Protein AF-A0A6T2CDY2-F1 (afdb_monomer_lite)

Secondary structure (DSSP, 8-state):
------HHHHHHHHHHHHHHHHHHHHHHHHHHHHHH---HHHH---GGGT-SS-HHHHHHHHHHHHHHHHHHHHHHHHHHHH-HHHHHHHHHHHHHHHHHHHHHHHHHHHHHHIIIIIIITT-B-TTSSBSS-HHHHHHHHHHHHHHHHHHHHHHHHHHHHHHTT--

Sequence (167 aa):
MEEVSGPSSSIVWCILCCITVSMLPFIICDLYFAYNDTSECLTRDIQKYSIAFNLKTWLLVDGYTSLSLLSCCFLSASLVMCSTTAGLGCFVCTACFASLFGTFRLSWMIVGAIMFWGELNALKDAKNQNLCSSALSGYMWALLIISFISAFFSMCSGRAAKRDQSD

pLDDT: mean 83.18, std 11.95, range [42.62, 96.06]

Foldseek 3Di:
DDQPPDPVLVVLVVVLVVVCVVLVVLLCVLVCCLPPPPFCQFADDDPPVPPPHGNSVLSVCVSVVSVVLSVLSVVLSVVCRVPVVVSVVSVVVSVVVVVVVLVVLVVSLVVLCCSLVVPQQPDADPVRHRSDDPVVNVSSVVVSVVSVVVNVVVVVVVVVVVVVVVD

Structure (mmCIF, N/CA/C/O backbone):
data_AF-A0A6T2CDY2-F1
#
_entry.id   AF-A0A6T2CDY2-F1
#
loop_
_atom_site.group_PDB
_atom_site.id
_atom_site.type_symbol
_atom_site.label_atom_id
_atom_site.label_alt_id
_atom_site.label_comp_id
_atom_site.label_asym_id
_atom_site.label_entity_id
_atom_site.label_seq_id
_atom_site.pdbx_PDB_ins_code
_atom_site.Cartn_x
_atom_site.Cartn_y
_atom_site.Cartn_z
_atom_site.occupancy
_atom_site.B_iso_or_equiv
_atom_site.auth_seq_id
_atom_site.auth_comp_id
_atom_site.auth_asym_id
_atom_site.auth_atom_id
_atom_site.pdbx_PDB_model_num
ATOM 1 N N . MET A 1 1 ? 30.023 -10.759 -21.813 1.00 42.62 1 MET A N 1
ATOM 2 C CA . MET A 1 1 ? 29.251 -10.060 -20.769 1.00 42.62 1 MET A CA 1
ATOM 3 C C . MET A 1 1 ? 29.713 -8.621 -20.810 1.00 42.62 1 MET A C 1
ATOM 5 O O . MET A 1 1 ? 30.731 -8.310 -20.215 1.00 42.62 1 MET A O 1
ATOM 9 N N . GLU A 1 2 ? 29.070 -7.796 -21.631 1.00 43.88 2 GLU A N 1
ATOM 10 C CA . GLU A 1 2 ? 29.315 -6.353 -21.611 1.00 43.88 2 GLU A CA 1
ATOM 11 C C . GLU A 1 2 ? 28.480 -5.759 -20.478 1.00 43.88 2 GLU A C 1
ATOM 13 O O . GLU A 1 2 ? 27.264 -5.954 -20.429 1.00 43.88 2 GLU A O 1
ATOM 18 N N . GLU A 1 3 ? 29.146 -5.096 -19.534 1.00 48.34 3 GLU A N 1
ATOM 19 C CA . GLU A 1 3 ? 28.492 -4.300 -18.504 1.00 48.34 3 GLU A CA 1
ATOM 20 C C . GLU A 1 3 ? 27.800 -3.111 -19.168 1.00 48.34 3 GLU A C 1
ATOM 22 O O . GLU A 1 3 ? 28.436 -2.165 -19.629 1.00 48.34 3 GLU A O 1
ATOM 27 N N . VAL A 1 4 ? 26.470 -3.135 -19.191 1.00 52.00 4 VAL A N 1
ATOM 28 C CA . VAL A 1 4 ? 25.663 -1.962 -19.531 1.00 52.00 4 VAL A CA 1
ATOM 29 C C . VAL A 1 4 ? 25.621 -1.042 -18.304 1.00 52.00 4 VAL A C 1
ATOM 31 O O . VAL A 1 4 ? 24.583 -0.844 -17.679 1.00 52.00 4 VAL A O 1
ATOM 34 N N . SER A 1 5 ? 26.765 -0.467 -17.923 1.00 51.00 5 SER A N 1
ATOM 35 C CA . SER A 1 5 ? 26.834 0.637 -16.958 1.00 51.00 5 SER A CA 1
ATOM 36 C C . SER A 1 5 ? 26.587 1.963 -17.687 1.00 51.00 5 SER A C 1
ATOM 38 O O . SER A 1 5 ? 27.451 2.834 -17.772 1.00 51.00 5 SER A O 1
ATOM 40 N N . GLY A 1 6 ? 25.409 2.090 -18.298 1.00 56.25 6 GLY A N 1
ATOM 41 C CA . GLY A 1 6 ? 24.953 3.349 -18.880 1.00 56.25 6 GLY A CA 1
ATOM 42 C C . GLY A 1 6 ? 24.382 4.287 -17.804 1.00 56.25 6 GLY A C 1
ATOM 43 O O . GLY A 1 6 ? 23.864 3.805 -16.794 1.00 56.25 6 GLY A O 1
ATOM 44 N N . PRO A 1 7 ? 24.377 5.616 -18.025 1.00 55.69 7 PRO A N 1
ATOM 45 C CA . PRO A 1 7 ? 23.750 6.599 -17.125 1.00 55.69 7 PRO A CA 1
ATOM 46 C C . PRO A 1 7 ? 22.253 6.331 -16.855 1.00 55.69 7 PRO A C 1
ATOM 48 O O . PRO A 1 7 ? 21.701 6.815 -15.869 1.00 55.69 7 PRO A O 1
ATOM 51 N N . SER A 1 8 ? 21.600 5.514 -17.687 1.00 64.81 8 SER A N 1
ATOM 52 C CA . SER A 1 8 ? 20.231 5.022 -17.501 1.00 64.81 8 SER A CA 1
ATOM 53 C C . SER A 1 8 ? 20.061 4.117 -16.273 1.00 64.81 8 SER A C 1
ATOM 55 O O . SER A 1 8 ? 19.005 4.152 -15.645 1.00 64.81 8 SER A O 1
ATOM 57 N N . SER A 1 9 ? 21.085 3.347 -15.889 1.00 71.69 9 SER A N 1
ATOM 58 C CA . SER A 1 9 ? 21.023 2.424 -14.746 1.00 71.69 9 SER A CA 1
ATOM 59 C C . SER A 1 9 ? 20.901 3.175 -13.417 1.00 71.69 9 SER A C 1
ATOM 61 O O . SER A 1 9 ? 20.015 2.891 -12.609 1.00 71.69 9 SER A O 1
ATOM 63 N N . SER A 1 10 ? 21.729 4.204 -13.220 1.00 80.50 10 SER A N 1
ATOM 64 C CA . SER A 1 10 ? 21.721 5.017 -12.000 1.00 80.50 10 SER A CA 1
ATOM 65 C C . SER A 1 10 ? 20.386 5.732 -11.787 1.00 80.50 10 SER A C 1
ATOM 67 O O . SER A 1 10 ? 19.910 5.812 -10.658 1.00 80.50 10 SER A O 1
ATOM 69 N N . ILE A 1 11 ? 19.747 6.206 -12.861 1.00 82.88 11 ILE A N 1
ATOM 70 C CA . ILE A 1 11 ? 18.448 6.889 -12.783 1.00 82.88 11 ILE A CA 1
ATOM 71 C C . ILE A 1 11 ? 17.354 5.930 -12.296 1.00 82.88 11 ILE A C 1
ATOM 73 O O . ILE A 1 11 ? 16.583 6.294 -11.410 1.00 82.88 11 ILE A O 1
ATOM 77 N N . VAL A 1 12 ? 17.307 4.700 -12.822 1.00 81.88 12 VAL A N 1
ATOM 78 C CA . VAL A 1 12 ? 16.320 3.687 -12.406 1.00 81.88 12 VAL A CA 1
ATOM 79 C C . VAL A 1 12 ? 16.458 3.369 -10.917 1.00 81.88 12 VAL A C 1
ATOM 81 O O . VAL A 1 12 ? 15.457 3.354 -10.200 1.00 81.88 12 VAL A O 1
ATOM 84 N N . TRP A 1 13 ? 17.688 3.190 -10.426 1.00 84.25 13 TRP A N 1
ATOM 85 C CA . TRP A 1 13 ? 17.939 2.951 -9.002 1.00 84.25 13 TRP A CA 1
ATOM 86 C C . TRP A 1 13 ? 17.595 4.155 -8.128 1.00 84.25 13 TRP A C 1
ATOM 88 O O . TRP A 1 13 ? 16.993 3.974 -7.074 1.00 84.25 13 TRP A O 1
ATOM 98 N N . CYS A 1 14 ? 17.901 5.379 -8.564 1.00 88.38 14 CYS A N 1
ATOM 99 C CA . CYS A 1 14 ? 17.496 6.588 -7.846 1.00 88.38 14 CYS A CA 1
ATOM 100 C C . CYS A 1 14 ? 15.970 6.679 -7.712 1.00 88.38 14 CYS A C 1
ATOM 102 O O . CYS A 1 14 ? 15.469 6.907 -6.612 1.00 88.38 14 CYS A O 1
ATOM 104 N N . ILE A 1 15 ? 15.229 6.437 -8.799 1.00 87.06 15 ILE A N 1
ATOM 105 C CA . ILE A 1 15 ? 13.759 6.429 -8.782 1.00 87.06 15 ILE A CA 1
ATOM 106 C C . ILE A 1 15 ? 13.243 5.346 -7.826 1.00 87.06 15 ILE A C 1
ATOM 108 O O . ILE A 1 15 ? 12.390 5.624 -6.984 1.00 87.06 15 ILE A O 1
ATOM 112 N N . LEU A 1 16 ? 13.786 4.129 -7.905 1.00 87.25 16 LEU A N 1
ATOM 113 C CA . LEU A 1 16 ? 13.392 3.017 -7.041 1.00 87.25 16 LEU A CA 1
ATOM 114 C C . LEU A 1 16 ? 13.684 3.304 -5.559 1.00 87.25 16 LEU A C 1
ATOM 116 O O . LEU A 1 16 ? 12.854 3.006 -4.700 1.00 87.25 16 LEU A O 1
ATOM 120 N N . CYS A 1 17 ? 14.825 3.923 -5.252 1.00 89.69 17 CYS A N 1
ATOM 121 C CA . CYS A 1 17 ? 15.176 4.361 -3.903 1.00 89.69 17 CYS A CA 1
ATOM 122 C C . CYS A 1 17 ? 14.198 5.420 -3.391 1.00 89.69 17 CYS A C 1
ATOM 124 O O . CYS A 1 17 ? 13.702 5.284 -2.276 1.00 89.69 17 CYS A O 1
ATOM 126 N N . CYS A 1 18 ? 13.859 6.428 -4.199 1.00 90.56 18 CYS A N 1
ATOM 127 C CA . CYS A 1 18 ? 12.857 7.431 -3.836 1.00 90.56 18 CYS A CA 1
ATOM 128 C C . CYS A 1 18 ? 11.494 6.791 -3.532 1.00 90.56 18 CYS A C 1
ATOM 130 O O . CYS A 1 18 ? 10.895 7.086 -2.497 1.00 90.56 18 CYS A O 1
ATOM 132 N N . ILE A 1 19 ? 11.036 5.869 -4.387 1.00 87.81 19 ILE A N 1
ATOM 133 C CA . ILE A 1 19 ? 9.787 5.124 -4.172 1.00 87.81 19 ILE A CA 1
ATOM 134 C C . ILE A 1 19 ? 9.869 4.334 -2.864 1.00 87.81 19 ILE A C 1
ATOM 136 O O . ILE A 1 19 ? 8.991 4.457 -2.013 1.00 87.81 19 ILE A O 1
ATOM 140 N N . THR A 1 20 ? 10.952 3.586 -2.657 1.00 89.69 20 THR A N 1
ATOM 141 C CA . THR A 1 20 ? 11.150 2.763 -1.458 1.00 89.69 20 THR A CA 1
ATOM 142 C C . THR A 1 20 ? 11.128 3.611 -0.193 1.00 89.69 20 THR A C 1
ATOM 144 O O . THR A 1 20 ? 10.359 3.318 0.713 1.00 89.69 20 THR A O 1
ATOM 147 N N . VAL A 1 21 ? 11.898 4.700 -0.143 1.00 92.69 21 VAL A N 1
ATOM 148 C CA . VAL A 1 21 ? 11.953 5.603 1.019 1.00 92.69 21 VAL A CA 1
ATOM 149 C C . VAL A 1 21 ? 10.579 6.196 1.333 1.00 92.69 21 VAL A C 1
ATOM 151 O O . VAL A 1 21 ? 10.247 6.367 2.502 1.00 92.69 21 VAL A O 1
ATOM 154 N N . SER A 1 22 ? 9.760 6.467 0.314 1.00 88.75 22 SER A N 1
ATOM 155 C CA . SER A 1 22 ? 8.406 6.987 0.519 1.00 88.75 22 SER A CA 1
ATOM 156 C C . SER A 1 22 ? 7.394 5.929 0.983 1.00 88.75 22 SER A C 1
ATOM 158 O O . SER A 1 22 ? 6.526 6.247 1.789 1.00 88.75 22 SER A O 1
ATOM 160 N N . MET A 1 23 ? 7.498 4.676 0.518 1.00 90.88 23 MET A N 1
ATOM 161 C CA . MET A 1 23 ? 6.516 3.618 0.812 1.00 90.88 23 MET A CA 1
ATOM 162 C C . MET A 1 23 ? 6.848 2.804 2.065 1.00 90.88 23 MET A C 1
ATOM 164 O O . MET A 1 23 ? 5.941 2.363 2.770 1.00 90.88 23 MET A O 1
ATOM 168 N N . LEU A 1 24 ? 8.135 2.596 2.352 1.00 92.56 24 LEU A N 1
ATOM 169 C CA . LEU A 1 24 ? 8.594 1.735 3.442 1.00 92.56 24 LEU A CA 1
ATOM 170 C C . LEU A 1 24 ? 8.058 2.158 4.823 1.00 92.56 24 LEU A C 1
ATOM 172 O O . LEU A 1 24 ? 7.658 1.266 5.568 1.00 92.56 24 LEU A O 1
ATOM 176 N N . PRO A 1 25 ? 7.985 3.459 5.181 1.00 93.75 25 PRO A N 1
ATOM 177 C CA . PRO A 1 25 ? 7.430 3.874 6.468 1.00 93.75 25 PRO A CA 1
ATOM 178 C C . PRO A 1 25 ? 5.983 3.416 6.661 1.00 93.75 25 PRO A C 1
ATOM 180 O O . PRO A 1 25 ? 5.648 2.918 7.729 1.00 93.75 25 PRO A O 1
ATOM 183 N N . PHE A 1 26 ? 5.150 3.510 5.620 1.00 92.81 26 PHE A N 1
ATOM 184 C CA . PHE A 1 26 ? 3.756 3.062 5.677 1.00 92.81 26 PHE A CA 1
ATOM 185 C C . PHE A 1 26 ? 3.664 1.542 5.802 1.00 92.81 26 PHE A C 1
ATOM 187 O O . PHE A 1 26 ? 3.011 1.055 6.714 1.00 92.81 26 PHE A O 1
ATOM 194 N N . ILE A 1 27 ? 4.423 0.794 4.989 1.00 95.12 27 ILE A N 1
ATOM 195 C CA . ILE A 1 27 ? 4.470 -0.677 5.069 1.00 95.12 27 ILE A CA 1
ATOM 196 C C . ILE A 1 27 ? 4.883 -1.137 6.473 1.00 95.12 27 ILE A C 1
ATOM 198 O O . ILE A 1 27 ? 4.282 -2.050 7.040 1.00 95.12 27 ILE A O 1
ATOM 202 N N . ILE A 1 28 ? 5.915 -0.509 7.045 1.00 95.50 28 ILE A N 1
ATOM 203 C CA . ILE A 1 28 ? 6.386 -0.834 8.392 1.00 95.50 28 ILE A CA 1
ATOM 204 C C . ILE A 1 28 ? 5.315 -0.494 9.422 1.00 95.50 28 ILE A C 1
ATOM 206 O O . ILE A 1 28 ? 5.058 -1.322 10.289 1.00 95.50 28 ILE A O 1
ATOM 210 N N . CYS A 1 29 ? 4.690 0.682 9.348 1.00 94.62 29 CYS A N 1
ATOM 211 C CA . CYS A 1 29 ? 3.637 1.069 10.281 1.00 94.62 29 CYS A CA 1
ATOM 212 C C . CYS A 1 29 ? 2.424 0.133 10.198 1.00 94.62 29 CYS A C 1
ATOM 214 O O . CYS A 1 29 ? 1.959 -0.312 11.245 1.00 94.62 29 CYS A O 1
ATOM 216 N N . ASP A 1 30 ? 1.963 -0.228 8.998 1.00 93.56 30 ASP A N 1
ATOM 217 C CA . ASP A 1 30 ? 0.843 -1.155 8.804 1.00 93.56 30 ASP A CA 1
ATOM 218 C C . ASP A 1 30 ? 1.109 -2.500 9.475 1.00 93.56 30 ASP A C 1
ATOM 220 O O . ASP A 1 30 ? 0.313 -2.968 10.292 1.00 93.56 30 ASP A O 1
ATOM 224 N N . LEU A 1 31 ? 2.267 -3.101 9.186 1.00 95.69 31 LEU A N 1
ATOM 225 C CA . LEU A 1 31 ? 2.649 -4.384 9.768 1.00 95.69 31 LEU A CA 1
ATOM 226 C C . LEU A 1 31 ? 2.921 -4.257 11.273 1.00 95.69 31 LEU A C 1
ATOM 228 O O . LEU A 1 31 ? 2.518 -5.126 12.045 1.00 95.69 31 LEU A O 1
ATOM 232 N N . TYR A 1 32 ? 3.560 -3.173 11.718 1.00 95.50 32 TYR A N 1
ATOM 233 C CA . TYR A 1 32 ? 3.845 -2.934 13.131 1.00 95.50 32 TYR A CA 1
ATOM 234 C C . TYR A 1 32 ? 2.559 -2.845 13.949 1.00 95.50 32 TYR A C 1
ATOM 236 O O . TYR A 1 32 ? 2.430 -3.560 14.941 1.00 95.50 32 TYR A O 1
ATOM 244 N N . PHE A 1 33 ? 1.600 -2.015 13.532 1.00 93.75 33 PHE A N 1
ATOM 245 C CA . PHE A 1 33 ? 0.322 -1.889 14.228 1.00 93.75 33 PHE A CA 1
ATOM 246 C C . PHE A 1 33 ? -0.492 -3.179 14.131 1.00 93.75 33 PHE A C 1
ATOM 248 O O . PHE A 1 33 ? -1.062 -3.611 15.127 1.00 93.75 33 PHE A O 1
ATOM 255 N N . ALA A 1 34 ? -0.486 -3.864 12.988 1.00 93.44 34 ALA A N 1
ATOM 256 C CA . ALA A 1 34 ? -1.203 -5.126 12.854 1.00 93.44 34 ALA A CA 1
ATOM 257 C C . ALA A 1 34 ? -0.681 -6.245 13.780 1.00 93.44 34 ALA A C 1
ATOM 259 O O . ALA A 1 34 ? -1.472 -7.061 14.269 1.00 93.44 34 ALA A O 1
ATOM 260 N N . TYR A 1 35 ? 0.635 -6.316 14.009 1.00 93.94 35 TYR A N 1
ATOM 261 C CA . TYR A 1 35 ? 1.246 -7.375 14.818 1.00 93.94 35 TYR A CA 1
ATOM 262 C C . TYR A 1 35 ? 1.413 -7.021 16.296 1.00 93.94 35 TYR A C 1
ATOM 264 O O . TYR A 1 35 ? 1.216 -7.899 17.135 1.00 93.94 35 TYR A O 1
ATOM 272 N N . ASN A 1 36 ? 1.768 -5.776 16.615 1.00 90.19 36 ASN A N 1
ATOM 273 C CA . ASN A 1 36 ? 2.164 -5.387 17.971 1.00 90.19 36 ASN A CA 1
ATOM 274 C C . ASN A 1 36 ? 1.069 -4.662 18.754 1.00 90.19 36 ASN A C 1
ATOM 276 O O . ASN A 1 36 ? 1.108 -4.681 19.983 1.00 90.19 36 ASN A O 1
ATOM 280 N N . ASP A 1 37 ? 0.109 -4.022 18.085 1.00 83.75 37 ASP A N 1
ATOM 281 C CA . ASP A 1 37 ? -0.979 -3.345 18.783 1.00 83.75 37 ASP A CA 1
ATOM 282 C C . ASP A 1 37 ? -2.097 -4.356 19.087 1.00 83.75 37 ASP A C 1
ATOM 284 O O . ASP A 1 37 ? -2.699 -4.977 18.208 1.00 83.75 37 ASP A O 1
ATOM 288 N N . THR A 1 38 ? -2.316 -4.579 20.381 1.00 77.75 38 THR A N 1
ATOM 289 C CA . THR A 1 38 ? -3.313 -5.508 20.923 1.00 77.75 38 THR A CA 1
ATOM 290 C C . THR A 1 38 ? -4.604 -4.802 21.333 1.00 77.75 38 THR A C 1
ATOM 292 O O . THR A 1 38 ? -5.444 -5.407 21.998 1.00 77.75 38 THR A O 1
ATOM 295 N N . SER A 1 39 ? -4.778 -3.530 20.958 1.00 79.81 39 SER A N 1
ATOM 296 C CA . SER A 1 39 ? -5.988 -2.771 21.268 1.00 79.81 39 SER A CA 1
ATOM 297 C C . SER A 1 39 ? -7.247 -3.423 20.695 1.00 79.81 39 SER A C 1
ATOM 299 O O . SER A 1 39 ? -7.262 -3.968 19.589 1.00 79.81 39 SER A O 1
ATOM 301 N N . GLU A 1 40 ? -8.351 -3.312 21.438 1.00 83.00 40 GLU A N 1
ATOM 302 C CA . GLU A 1 40 ? -9.652 -3.850 21.021 1.00 83.00 40 GLU A CA 1
ATOM 303 C C . GLU A 1 40 ? -10.158 -3.225 19.712 1.00 83.00 40 GLU A C 1
ATOM 305 O O . GLU A 1 40 ? -10.918 -3.848 18.979 1.00 83.00 40 GLU A O 1
ATOM 310 N N . CYS A 1 41 ? -9.697 -2.020 19.368 1.00 85.56 41 CYS A N 1
ATOM 311 C CA . CYS A 1 41 ? -9.982 -1.376 18.085 1.00 85.56 41 CYS A CA 1
ATOM 312 C C . CYS A 1 41 ? -9.574 -2.232 16.871 1.00 85.56 41 CYS A C 1
ATOM 314 O O . CYS A 1 41 ? -10.259 -2.219 15.851 1.00 85.56 41 CYS A O 1
ATOM 316 N N . LEU A 1 42 ? -8.479 -2.990 16.970 1.00 86.81 42 LEU A N 1
ATOM 317 C CA . LEU A 1 42 ? -7.946 -3.779 15.858 1.00 86.81 42 LEU A CA 1
ATOM 318 C C . LEU A 1 42 ? -8.650 -5.120 15.673 1.00 86.81 42 LEU A C 1
ATOM 320 O O . LEU A 1 42 ? -8.762 -5.606 14.545 1.00 86.81 42 LEU A O 1
ATOM 324 N N . THR A 1 43 ? -9.088 -5.725 16.774 1.00 87.25 43 THR A N 1
ATOM 325 C CA . THR A 1 43 ? -9.628 -7.088 16.805 1.00 87.25 43 THR A CA 1
ATOM 326 C C . THR A 1 43 ? -11.148 -7.133 16.773 1.00 87.25 43 THR A C 1
ATOM 328 O O . THR A 1 43 ? -11.698 -8.174 16.420 1.00 87.25 43 THR A O 1
ATOM 331 N N . ARG A 1 44 ? -11.825 -6.026 17.099 1.00 84.31 44 ARG A N 1
ATOM 332 C CA . ARG A 1 44 ? -13.285 -5.949 17.128 1.00 84.31 44 ARG A CA 1
ATOM 333 C C . ARG A 1 44 ? -13.895 -6.094 15.736 1.00 84.31 44 ARG A C 1
ATOM 335 O O . ARG A 1 44 ? -13.515 -5.402 14.791 1.00 84.31 44 ARG A O 1
ATOM 342 N N . ASP A 1 45 ? -14.904 -6.952 15.652 1.00 81.75 45 ASP A N 1
ATOM 343 C CA . ASP A 1 45 ? -15.670 -7.162 14.429 1.00 81.75 45 ASP A CA 1
ATOM 344 C C . ASP A 1 45 ? -16.652 -6.015 14.171 1.00 81.75 45 ASP A C 1
ATOM 346 O O . ASP A 1 45 ? -17.347 -5.530 15.071 1.00 81.75 45 ASP A O 1
ATOM 350 N N . ILE A 1 46 ? -16.742 -5.604 12.906 1.00 80.56 46 ILE A N 1
ATOM 351 C CA . ILE A 1 46 ? -17.622 -4.523 12.461 1.00 80.56 46 ILE A CA 1
ATOM 352 C C . ILE A 1 46 ? -18.933 -5.127 11.955 1.00 80.56 46 ILE A C 1
ATOM 354 O O . ILE A 1 46 ? -19.121 -5.403 10.770 1.00 80.56 46 ILE A O 1
ATOM 358 N N . GLN A 1 47 ? -19.871 -5.333 12.879 1.00 73.50 47 GLN A N 1
ATOM 359 C CA . GLN A 1 47 ? -21.136 -6.015 12.580 1.00 73.50 47 GLN A CA 1
ATOM 360 C C . GLN A 1 47 ? -22.099 -5.184 11.721 1.00 73.50 47 GLN A C 1
ATOM 362 O O . GLN A 1 47 ? -22.882 -5.745 10.958 1.00 73.50 47 GLN A O 1
ATOM 367 N N . LYS A 1 48 ? -22.031 -3.849 11.800 1.00 76.06 48 LYS A N 1
ATOM 368 C CA . LYS A 1 48 ? -23.003 -2.950 11.157 1.00 76.06 48 LYS A CA 1
ATOM 369 C C . LYS A 1 48 ? -23.032 -3.055 9.629 1.00 76.06 48 LYS A C 1
ATOM 371 O O . LYS A 1 48 ? -24.086 -2.865 9.032 1.00 76.06 48 LYS A O 1
ATOM 376 N N . TYR A 1 49 ? -21.900 -3.380 9.006 1.00 75.12 49 TYR A N 1
ATOM 377 C CA . TYR A 1 49 ? -21.775 -3.481 7.547 1.00 75.12 49 TYR A CA 1
ATOM 378 C C . TYR A 1 49 ? -21.578 -4.919 7.050 1.00 75.12 49 TYR A C 1
ATOM 380 O O . TYR A 1 49 ? -21.273 -5.114 5.878 1.00 75.12 49 TYR A O 1
ATOM 388 N N . SER A 1 50 ? -21.743 -5.926 7.921 1.00 78.62 50 SER A N 1
ATOM 389 C CA . SER A 1 50 ? -21.487 -7.339 7.593 1.00 78.62 50 SER A CA 1
ATOM 390 C C . SER A 1 50 ? -20.087 -7.579 6.993 1.00 78.62 50 SER A C 1
ATOM 392 O O . SER A 1 50 ? -19.881 -8.468 6.169 1.00 78.62 50 SER A O 1
ATOM 394 N N . ILE A 1 51 ? -19.103 -6.765 7.393 1.00 80.75 51 ILE A N 1
ATOM 395 C CA . ILE A 1 51 ? -17.714 -6.936 6.964 1.00 80.75 51 ILE A CA 1
ATOM 396 C C . ILE A 1 51 ? -17.140 -8.085 7.791 1.00 80.75 51 ILE A C 1
ATOM 398 O O . ILE A 1 51 ? -17.013 -7.982 9.008 1.00 80.75 51 ILE A O 1
ATOM 402 N N . ALA A 1 52 ? -16.803 -9.188 7.125 1.00 85.62 52 ALA A N 1
ATOM 403 C CA . ALA A 1 52 ? -16.352 -10.428 7.761 1.00 85.62 52 ALA A CA 1
ATOM 404 C C . ALA A 1 52 ? -14.902 -10.381 8.289 1.00 85.62 52 ALA A C 1
ATOM 406 O O . ALA A 1 52 ? -14.321 -11.420 8.592 1.00 85.62 52 ALA A O 1
ATOM 407 N N . PHE A 1 53 ? -14.289 -9.199 8.348 1.00 89.19 53 PHE A N 1
ATOM 408 C CA . PHE A 1 53 ? -12.914 -9.014 8.792 1.00 89.19 53 PHE A CA 1
ATOM 409 C C . PHE A 1 53 ? -12.754 -7.718 9.588 1.00 89.19 53 PHE A C 1
ATOM 411 O O . PHE A 1 53 ? -13.503 -6.754 9.426 1.00 89.19 53 PHE A O 1
ATOM 418 N N . ASN A 1 54 ? -11.748 -7.705 10.455 1.00 92.00 54 ASN A N 1
ATOM 419 C CA . ASN A 1 54 ? -11.441 -6.602 11.361 1.00 92.00 54 ASN A CA 1
ATOM 420 C C . ASN A 1 54 ? -10.328 -5.688 10.817 1.00 92.00 54 ASN A C 1
ATOM 422 O O . ASN A 1 54 ? -9.684 -5.983 9.804 1.00 92.00 54 ASN A O 1
ATOM 426 N N . LEU A 1 55 ? -10.094 -4.559 11.497 1.00 91.62 55 LEU A N 1
ATOM 427 C CA . LEU A 1 55 ? -9.106 -3.560 11.073 1.00 91.62 55 LEU A CA 1
ATOM 428 C C . LEU A 1 55 ? -7.679 -4.129 11.041 1.00 91.62 55 LEU A C 1
ATOM 430 O O . LEU A 1 55 ? -6.889 -3.764 10.174 1.00 91.62 55 LEU A O 1
ATOM 434 N N . LYS A 1 56 ? -7.360 -5.078 11.927 1.00 93.88 56 LYS A N 1
ATOM 435 C CA . LYS A 1 56 ? -6.088 -5.807 11.886 1.00 93.88 56 LYS A CA 1
ATOM 436 C C . LYS A 1 56 ? -5.880 -6.516 10.554 1.00 93.88 56 LYS A C 1
ATOM 438 O O . LYS A 1 56 ? -4.822 -6.388 9.946 1.00 93.88 56 LYS A O 1
ATOM 443 N N . THR A 1 57 ? -6.887 -7.253 10.093 1.00 94.31 57 THR A N 1
ATOM 444 C CA . THR A 1 57 ? -6.827 -7.942 8.798 1.00 94.31 57 THR A CA 1
ATOM 445 C C . THR A 1 57 ? -6.679 -6.933 7.664 1.00 94.31 57 THR A C 1
ATOM 447 O O . THR A 1 57 ? -5.905 -7.160 6.737 1.00 94.31 57 THR A O 1
ATOM 450 N N . TRP A 1 58 ? -7.360 -5.788 7.776 1.00 95.00 58 TRP A N 1
ATOM 451 C CA . TRP A 1 58 ? -7.246 -4.705 6.807 1.00 95.00 58 TRP A CA 1
ATOM 452 C C . TRP A 1 5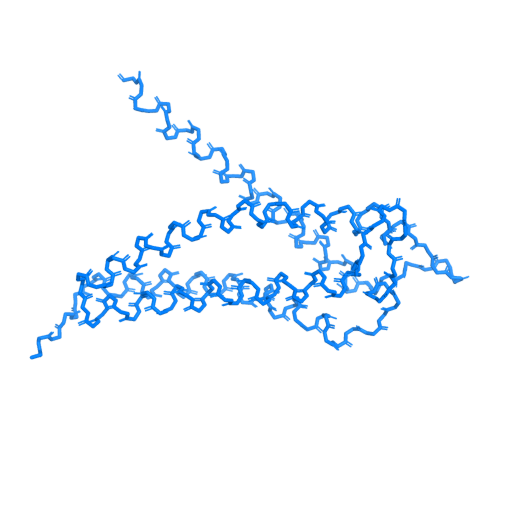8 ? -5.807 -4.176 6.665 1.00 95.00 58 TRP A C 1
ATOM 454 O O . TRP A 1 58 ? -5.291 -4.118 5.547 1.00 95.00 58 TRP A O 1
ATOM 464 N N . LEU A 1 59 ? -5.139 -3.887 7.790 1.00 94.75 59 LEU A N 1
ATOM 465 C CA . LEU A 1 59 ? -3.740 -3.440 7.831 1.00 94.75 59 LEU A CA 1
ATOM 466 C C . LEU A 1 59 ? -2.763 -4.506 7.324 1.00 94.75 59 LEU A C 1
ATOM 468 O O . LEU A 1 59 ? -1.838 -4.185 6.583 1.00 94.75 59 LEU A O 1
ATOM 472 N N . LEU A 1 60 ? -2.969 -5.781 7.680 1.00 96.06 60 LEU A N 1
ATOM 473 C CA . LEU A 1 60 ? -2.122 -6.872 7.184 1.00 96.06 60 LEU A CA 1
ATOM 474 C C . LEU A 1 60 ? -2.166 -6.954 5.660 1.00 96.06 60 LEU A C 1
ATOM 476 O O . LEU A 1 60 ? -1.123 -7.040 5.015 1.00 96.06 60 LEU A O 1
ATOM 480 N N . VAL A 1 61 ? -3.366 -6.921 5.081 1.00 95.62 61 VAL A N 1
ATOM 481 C CA . VAL A 1 61 ? -3.523 -6.966 3.626 1.00 95.62 61 VAL A CA 1
ATOM 482 C C . VAL A 1 61 ? -2.901 -5.726 2.987 1.00 95.62 61 VAL A C 1
ATOM 484 O O . VAL A 1 61 ? -2.178 -5.882 2.006 1.00 95.62 61 VAL A O 1
ATOM 487 N N . ASP A 1 62 ? -3.101 -4.522 3.531 1.00 94.06 62 ASP A N 1
ATOM 488 C CA . ASP A 1 62 ? -2.508 -3.305 2.951 1.00 94.06 62 ASP A CA 1
ATOM 489 C C . ASP A 1 62 ? -0.968 -3.338 2.983 1.00 94.06 62 ASP A C 1
ATOM 491 O O . ASP A 1 62 ? -0.311 -3.148 1.952 1.00 94.06 62 ASP A O 1
ATOM 495 N N . GLY A 1 63 ? -0.389 -3.714 4.128 1.00 94.81 63 GLY A N 1
ATOM 496 C CA . GLY A 1 63 ? 1.056 -3.831 4.308 1.00 94.81 63 GLY A CA 1
ATOM 497 C C . GLY A 1 63 ? 1.681 -4.899 3.406 1.00 94.81 63 GLY A C 1
ATOM 498 O O . GLY A 1 63 ? 2.643 -4.621 2.685 1.00 94.81 63 GLY A O 1
ATOM 499 N N . TYR A 1 64 ? 1.121 -6.116 3.375 1.00 96.00 64 TYR A N 1
ATOM 500 C CA . TYR A 1 64 ? 1.657 -7.206 2.549 1.00 96.00 64 TYR A CA 1
ATOM 501 C C . TYR A 1 64 ? 1.461 -6.985 1.053 1.00 96.00 64 TYR A C 1
ATOM 503 O O . TYR A 1 64 ? 2.336 -7.344 0.261 1.00 96.00 64 TYR A O 1
ATOM 511 N N . THR A 1 65 ? 0.343 -6.394 0.639 1.00 93.19 65 THR A N 1
ATOM 512 C CA . THR A 1 65 ? 0.127 -6.092 -0.779 1.00 93.19 65 THR A CA 1
ATOM 513 C C . THR A 1 65 ? 1.055 -4.979 -1.260 1.00 93.19 65 THR A C 1
ATOM 515 O O . THR A 1 65 ? 1.666 -5.115 -2.322 1.00 93.19 65 THR A O 1
ATOM 518 N N . SER A 1 66 ? 1.259 -3.933 -0.452 1.00 92.31 66 SER A N 1
ATOM 519 C CA . SER A 1 66 ? 2.239 -2.876 -0.728 1.00 92.31 66 SER A CA 1
ATOM 520 C C . SER A 1 66 ? 3.671 -3.420 -0.780 1.00 92.31 66 SER A C 1
ATOM 522 O O . SER A 1 66 ? 4.423 -3.082 -1.696 1.00 92.31 66 SER A O 1
ATOM 524 N N . LEU A 1 67 ? 4.036 -4.315 0.145 1.00 94.88 67 LEU A N 1
ATOM 525 C CA . LEU A 1 67 ? 5.333 -4.992 0.137 1.00 94.88 67 LEU A CA 1
ATOM 526 C C . LEU A 1 67 ? 5.519 -5.849 -1.122 1.00 94.88 67 LEU A C 1
ATOM 528 O O . LEU A 1 67 ? 6.564 -5.780 -1.761 1.00 94.88 67 LEU A O 1
ATOM 532 N N . SER A 1 68 ? 4.492 -6.607 -1.513 1.00 92.50 68 SER A N 1
ATOM 533 C CA . SER A 1 68 ? 4.527 -7.462 -2.707 1.00 92.50 68 SER A CA 1
ATOM 534 C C . SER A 1 68 ? 4.730 -6.646 -3.984 1.00 92.50 68 SER A C 1
ATOM 536 O O . SER A 1 68 ? 5.534 -7.024 -4.839 1.00 92.50 68 SER A O 1
ATOM 538 N N . LEU A 1 69 ? 4.052 -5.499 -4.104 1.00 90.75 69 LEU A N 1
ATOM 539 C CA . LEU A 1 69 ? 4.239 -4.580 -5.226 1.00 90.75 69 LEU A CA 1
ATOM 540 C C . LEU A 1 69 ? 5.668 -4.024 -5.258 1.00 90.75 69 LEU A C 1
ATOM 542 O O . LEU A 1 69 ? 6.302 -4.027 -6.313 1.00 90.75 69 LEU A O 1
ATOM 546 N N . LEU A 1 70 ? 6.193 -3.597 -4.106 1.00 91.94 70 LEU A N 1
ATOM 547 C CA . LEU A 1 70 ? 7.563 -3.102 -3.996 1.00 91.94 70 LEU A CA 1
ATOM 548 C C . LEU A 1 70 ? 8.572 -4.178 -4.425 1.00 91.94 70 LEU A C 1
ATOM 550 O O . LEU A 1 70 ? 9.454 -3.902 -5.237 1.00 91.94 70 LEU A O 1
ATOM 554 N N . SER A 1 71 ? 8.406 -5.420 -3.963 1.00 91.75 71 SER A N 1
ATOM 555 C CA . SER A 1 71 ? 9.240 -6.550 -4.384 1.00 91.75 71 SER A CA 1
ATOM 556 C C . SER A 1 71 ? 9.175 -6.796 -5.895 1.00 91.75 71 SER A C 1
ATOM 558 O O . SER A 1 71 ? 10.215 -7.013 -6.515 1.00 91.75 71 SER A O 1
ATOM 560 N N . CYS A 1 72 ? 7.993 -6.697 -6.516 1.00 89.94 72 CYS A N 1
ATOM 561 C CA . CYS A 1 72 ? 7.851 -6.810 -7.973 1.00 89.94 72 CYS A CA 1
ATOM 562 C C . CYS A 1 72 ? 8.610 -5.699 -8.714 1.00 89.94 72 CYS A C 1
ATOM 564 O O . CYS A 1 72 ? 9.281 -5.972 -9.711 1.00 89.94 72 CYS A O 1
ATOM 566 N N . CYS A 1 73 ? 8.571 -4.461 -8.210 1.00 88.75 73 CYS A N 1
ATOM 567 C CA . CYS A 1 73 ? 9.347 -3.353 -8.768 1.00 88.75 73 CYS A CA 1
ATOM 568 C C . CYS A 1 73 ? 10.855 -3.637 -8.709 1.00 88.75 73 CYS A C 1
ATOM 570 O O . CYS A 1 73 ? 11.531 -3.507 -9.731 1.00 88.75 73 CYS A O 1
ATOM 572 N N . PHE A 1 74 ? 11.373 -4.102 -7.567 1.00 89.88 74 PHE A N 1
ATOM 573 C CA . PHE A 1 74 ? 12.784 -4.490 -7.428 1.00 89.88 74 PHE A CA 1
ATOM 574 C C . PHE A 1 74 ? 13.184 -5.617 -8.386 1.00 89.88 74 PHE A C 1
ATOM 576 O O . PHE A 1 74 ? 14.230 -5.524 -9.026 1.00 89.88 74 PHE A O 1
ATOM 583 N N . LEU A 1 75 ? 12.349 -6.652 -8.523 1.00 89.00 75 LEU A N 1
ATOM 584 C CA . LEU A 1 75 ? 12.592 -7.753 -9.461 1.00 89.00 75 LEU A CA 1
ATOM 585 C C . LEU A 1 75 ? 12.602 -7.272 -10.916 1.00 89.00 75 LEU A C 1
ATOM 587 O O . LEU A 1 75 ? 13.463 -7.667 -11.695 1.00 89.00 75 LEU A O 1
ATOM 591 N N . SER A 1 76 ? 11.677 -6.389 -11.296 1.00 86.56 76 SER A N 1
ATOM 592 C CA . SER A 1 76 ? 11.666 -5.829 -12.650 1.00 86.56 76 SER A CA 1
ATOM 593 C C . SER A 1 76 ? 12.903 -4.964 -12.923 1.00 86.56 76 SER A C 1
ATOM 595 O O . SER A 1 76 ? 13.519 -5.095 -13.980 1.00 86.56 76 SER A O 1
ATOM 597 N N . ALA A 1 77 ? 13.325 -4.146 -11.952 1.00 85.50 77 ALA A N 1
ATOM 598 C CA . ALA A 1 77 ? 14.502 -3.291 -12.066 1.00 85.50 77 ALA A CA 1
ATOM 599 C C . ALA A 1 77 ? 15.803 -4.103 -12.158 1.00 85.50 77 ALA A C 1
ATOM 601 O O . ALA A 1 77 ? 16.671 -3.777 -12.968 1.00 85.50 77 ALA A O 1
ATOM 602 N N . SER A 1 78 ? 15.934 -5.185 -11.384 1.00 86.62 78 SER A N 1
ATOM 603 C CA . SER A 1 78 ? 17.107 -6.061 -11.458 1.00 86.62 78 SER A CA 1
ATOM 604 C C . SER A 1 78 ? 17.175 -6.815 -12.789 1.00 86.62 78 SER A C 1
ATOM 606 O O . SER A 1 78 ? 18.243 -6.895 -13.391 1.00 86.62 78 SER A O 1
ATOM 608 N N . LEU A 1 79 ? 16.039 -7.286 -13.313 1.00 85.75 79 LEU A N 1
ATOM 609 C CA . LEU A 1 79 ? 15.984 -7.967 -14.611 1.00 85.75 79 LEU A CA 1
ATOM 610 C C . LEU A 1 79 ? 16.371 -7.055 -15.779 1.00 85.75 79 LEU A C 1
ATOM 612 O O . LEU A 1 79 ? 17.035 -7.522 -16.703 1.00 85.75 79 LEU A O 1
ATOM 616 N N . VAL A 1 80 ? 16.028 -5.762 -15.726 1.00 82.06 80 VAL A N 1
ATOM 617 C CA . VAL A 1 80 ? 16.473 -4.763 -16.719 1.00 82.06 80 VAL A CA 1
ATOM 618 C C . VAL A 1 80 ? 17.999 -4.671 -16.793 1.00 82.06 80 VAL A C 1
ATOM 620 O O . VAL A 1 80 ? 18.532 -4.485 -17.886 1.00 82.06 80 VAL A O 1
ATOM 623 N N . MET A 1 81 ? 18.701 -4.858 -15.671 1.00 79.19 81 MET A N 1
ATOM 624 C CA . MET A 1 81 ? 20.170 -4.850 -15.633 1.00 79.19 81 MET A CA 1
ATOM 625 C C . MET A 1 81 ? 20.777 -6.109 -16.261 1.00 79.19 81 MET A C 1
ATOM 627 O O . MET A 1 81 ? 21.854 -6.047 -16.844 1.00 79.19 81 MET A O 1
ATOM 631 N N . CYS A 1 82 ? 20.096 -7.254 -16.155 1.00 83.31 82 CYS A N 1
ATOM 632 C CA . CYS A 1 82 ? 20.579 -8.522 -16.706 1.00 83.31 82 CYS A CA 1
ATOM 633 C C . CYS A 1 82 ? 20.260 -8.681 -18.199 1.00 83.31 82 CYS A C 1
ATOM 635 O O . CYS A 1 82 ? 21.053 -9.241 -18.952 1.00 83.31 82 CYS A O 1
ATOM 637 N N . SER A 1 83 ? 19.081 -8.233 -18.629 1.00 85.69 83 SER A N 1
ATOM 638 C CA . SER A 1 83 ? 18.626 -8.317 -20.014 1.00 85.69 83 SER A CA 1
ATOM 639 C C . SER A 1 83 ? 17.608 -7.221 -20.283 1.00 85.69 83 SER A C 1
ATOM 641 O O . SER A 1 83 ? 16.501 -7.240 -19.749 1.00 85.69 83 SER A O 1
ATOM 643 N N . THR A 1 84 ? 17.951 -6.281 -21.162 1.00 81.56 84 THR A N 1
ATOM 644 C CA . THR A 1 84 ? 17.070 -5.150 -21.470 1.00 81.56 84 THR A CA 1
ATOM 645 C C . THR A 1 84 ? 15.737 -5.609 -22.062 1.00 81.56 84 THR A C 1
ATOM 647 O O . THR A 1 84 ? 14.701 -5.091 -21.669 1.00 81.56 84 THR A O 1
ATOM 650 N N . THR A 1 85 ? 15.721 -6.610 -22.948 1.00 83.75 85 THR A N 1
ATOM 651 C CA . THR A 1 85 ? 14.487 -7.136 -23.564 1.00 83.75 85 THR A CA 1
ATOM 652 C C . THR A 1 85 ? 13.587 -7.855 -22.563 1.00 83.75 85 THR A C 1
ATOM 654 O O . THR A 1 85 ? 12.390 -7.569 -22.509 1.00 83.75 85 THR A O 1
ATOM 657 N N . ALA A 1 86 ? 14.142 -8.750 -21.739 1.00 82.50 86 ALA A N 1
ATOM 658 C CA . ALA A 1 86 ? 13.364 -9.438 -20.706 1.00 82.50 86 ALA A CA 1
ATOM 659 C C . ALA A 1 86 ? 12.896 -8.463 -19.611 1.00 82.50 86 ALA A C 1
ATOM 661 O O . ALA A 1 86 ? 11.754 -8.529 -19.158 1.00 82.50 86 ALA A O 1
ATOM 662 N N . GLY A 1 87 ? 13.757 -7.519 -19.231 1.00 80.00 87 GLY A N 1
ATOM 663 C CA . GLY A 1 87 ? 13.458 -6.480 -18.257 1.00 80.00 87 GLY A CA 1
ATOM 664 C C . GLY A 1 87 ? 12.370 -5.517 -18.719 1.00 80.00 87 GLY A C 1
ATOM 665 O O . GLY A 1 87 ? 11.480 -5.213 -17.933 1.00 80.00 87 GLY A O 1
ATOM 666 N N . LEU A 1 88 ? 12.373 -5.089 -19.989 1.00 80.25 88 LEU A N 1
ATOM 667 C CA . LEU A 1 88 ? 11.316 -4.228 -20.533 1.00 80.25 88 LEU A CA 1
ATOM 668 C C . LEU A 1 88 ? 9.965 -4.955 -20.553 1.00 80.25 88 LEU A C 1
ATOM 670 O O . LEU A 1 88 ? 8.952 -4.381 -20.165 1.00 80.25 88 LEU A O 1
ATOM 674 N N . GLY A 1 89 ? 9.955 -6.235 -20.945 1.00 84.69 89 GLY A N 1
ATOM 675 C CA . GLY A 1 89 ? 8.752 -7.071 -20.892 1.00 84.69 89 GLY A CA 1
ATOM 676 C C . GLY A 1 89 ? 8.212 -7.220 -19.466 1.00 84.69 89 GLY A C 1
ATOM 677 O O . GLY A 1 89 ? 7.019 -7.024 -19.231 1.00 84.69 89 GLY A O 1
ATOM 678 N N . CYS A 1 90 ? 9.094 -7.488 -18.500 1.00 85.38 90 CYS A N 1
ATOM 679 C CA . CYS A 1 90 ? 8.738 -7.564 -17.084 1.00 85.38 90 CYS A CA 1
ATOM 680 C C . CYS A 1 90 ? 8.234 -6.215 -16.551 1.00 85.38 90 CYS A C 1
ATOM 682 O O . CYS A 1 90 ? 7.220 -6.169 -15.865 1.00 85.38 90 CYS A O 1
ATOM 684 N N . PHE A 1 91 ? 8.869 -5.104 -16.932 1.00 84.12 91 PHE A N 1
ATOM 685 C CA . PHE A 1 91 ? 8.447 -3.757 -16.555 1.00 84.12 91 PHE A CA 1
ATOM 686 C C . PHE A 1 91 ? 7.039 -3.428 -17.062 1.00 84.12 91 PHE A C 1
ATOM 688 O O . PHE A 1 91 ? 6.218 -2.930 -16.295 1.00 84.12 91 PHE A O 1
ATOM 695 N N . VAL A 1 92 ? 6.722 -3.757 -18.320 1.00 86.50 92 VAL A N 1
ATOM 696 C CA . VAL A 1 92 ? 5.365 -3.590 -18.869 1.00 86.50 92 VAL A CA 1
ATOM 697 C C . VAL A 1 92 ? 4.358 -4.441 -18.091 1.00 86.50 92 VAL A C 1
ATOM 699 O O . VAL A 1 92 ? 3.302 -3.936 -17.711 1.00 86.50 92 VAL A O 1
ATOM 702 N N . CYS A 1 93 ? 4.693 -5.696 -17.777 1.00 87.94 93 CYS A N 1
ATOM 703 C CA . CYS A 1 93 ? 3.836 -6.559 -16.960 1.00 87.94 93 CYS A CA 1
ATOM 704 C C . CYS A 1 93 ? 3.605 -5.973 -15.558 1.00 87.94 93 CYS A C 1
ATOM 706 O O . CYS A 1 93 ? 2.464 -5.912 -15.099 1.00 87.94 93 CYS A O 1
ATOM 708 N N . THR A 1 94 ? 4.662 -5.487 -14.902 1.00 87.19 94 THR A N 1
ATOM 709 C CA . THR A 1 94 ? 4.589 -4.819 -13.597 1.00 87.19 94 THR A CA 1
ATOM 710 C C . THR A 1 94 ? 3.747 -3.549 -13.671 1.0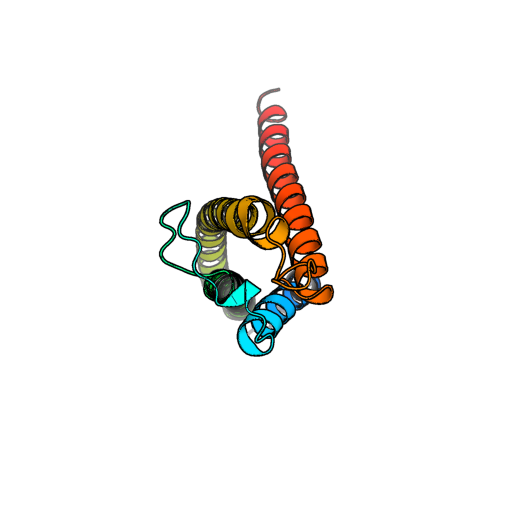0 87.19 94 THR A C 1
ATOM 712 O O . THR A 1 94 ? 2.950 -3.309 -12.772 1.00 87.19 94 THR A O 1
ATOM 715 N N . ALA A 1 95 ? 3.848 -2.761 -14.744 1.00 85.94 95 ALA A N 1
ATOM 716 C CA . ALA A 1 95 ? 3.026 -1.568 -14.940 1.00 85.94 95 ALA A CA 1
ATOM 717 C C . ALA A 1 95 ? 1.535 -1.914 -15.112 1.00 85.94 95 ALA A C 1
ATOM 719 O O . ALA A 1 95 ? 0.677 -1.283 -14.491 1.00 85.94 95 ALA A O 1
ATOM 720 N N . CYS A 1 96 ? 1.210 -2.951 -15.893 1.00 88.00 96 CYS A N 1
ATOM 721 C CA . CYS A 1 96 ? -0.160 -3.457 -16.016 1.00 88.00 96 CYS A CA 1
ATOM 722 C C . CYS A 1 96 ? -0.698 -3.965 -14.671 1.00 88.00 96 CYS A C 1
ATOM 724 O O . CYS A 1 96 ? -1.814 -3.619 -14.278 1.00 88.00 96 CYS A O 1
ATOM 726 N N . PHE A 1 97 ? 0.106 -4.740 -13.939 1.00 88.44 97 PHE A N 1
ATOM 727 C CA . PHE A 1 97 ? -0.245 -5.222 -12.606 1.00 88.44 97 PHE A CA 1
ATOM 728 C C . PHE A 1 97 ? -0.459 -4.064 -11.623 1.00 88.44 97 PHE A C 1
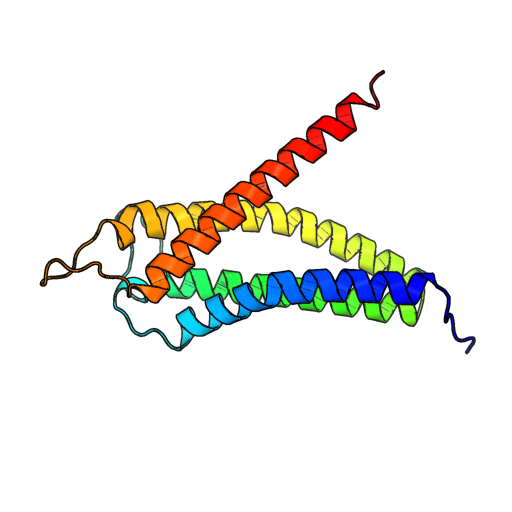ATOM 730 O O . PHE A 1 97 ? -1.465 -4.042 -10.921 1.00 88.44 97 PHE A O 1
ATOM 737 N N . ALA A 1 98 ? 0.422 -3.061 -11.623 1.00 87.19 98 ALA A N 1
ATOM 738 C CA . ALA A 1 98 ? 0.302 -1.866 -10.793 1.00 87.19 98 ALA A CA 1
ATOM 739 C C . ALA A 1 98 ? -0.974 -1.066 -11.105 1.00 87.19 98 ALA A C 1
ATOM 741 O O . ALA A 1 98 ? -1.602 -0.532 -10.193 1.00 87.19 98 ALA A O 1
ATOM 742 N N . SER A 1 99 ? -1.400 -1.017 -12.372 1.00 85.31 99 SER A N 1
ATOM 743 C CA . SER A 1 99 ? -2.657 -0.370 -12.764 1.00 85.31 99 SER A CA 1
ATOM 744 C C . SER A 1 99 ? -3.881 -1.089 -12.187 1.00 85.31 99 SER A C 1
ATOM 746 O O . SER A 1 99 ? -4.729 -0.448 -11.561 1.00 85.31 99 SER A O 1
ATOM 748 N N . LEU A 1 100 ? -3.946 -2.419 -12.320 1.00 87.81 100 LEU A N 1
ATOM 749 C CA . LEU A 1 100 ? -5.003 -3.228 -11.699 1.00 87.81 100 LEU A CA 1
ATOM 750 C C . LEU A 1 100 ? -4.982 -3.073 -10.176 1.00 87.81 100 LEU A C 1
ATOM 752 O O . LEU A 1 100 ? -6.017 -2.829 -9.551 1.00 87.81 100 LEU A O 1
ATOM 756 N N . PHE A 1 101 ? -3.787 -3.122 -9.593 1.00 88.25 101 PHE A N 1
ATOM 757 C CA . PHE A 1 101 ? -3.575 -2.927 -8.169 1.00 88.25 101 PHE A CA 1
ATOM 758 C C . PHE A 1 101 ? -4.046 -1.551 -7.685 1.00 88.25 101 PHE A C 1
ATOM 760 O O . PHE A 1 101 ? -4.595 -1.447 -6.593 1.00 88.25 101 PHE A O 1
ATOM 767 N N . GLY A 1 102 ? -3.925 -0.501 -8.501 1.00 86.62 102 GLY A N 1
ATOM 768 C CA . GLY A 1 102 ? -4.447 0.829 -8.183 1.00 86.62 102 GLY A CA 1
ATOM 769 C C . GLY A 1 102 ? -5.958 0.839 -7.928 1.00 86.62 102 GLY A C 1
ATOM 770 O O . GLY A 1 102 ? -6.420 1.480 -6.984 1.00 86.62 102 GLY A O 1
ATOM 771 N N . THR A 1 103 ? -6.736 0.081 -8.711 1.00 86.75 103 THR A N 1
ATOM 772 C CA . THR A 1 103 ? -8.196 -0.029 -8.509 1.00 86.75 103 THR A CA 1
ATOM 773 C C . THR A 1 103 ? -8.549 -0.799 -7.237 1.00 86.75 103 THR A C 1
ATOM 775 O O . THR A 1 103 ? -9.445 -0.391 -6.489 1.00 86.75 103 THR A O 1
ATOM 778 N N . PHE A 1 104 ? -7.796 -1.868 -6.952 1.00 91.06 104 PHE A N 1
ATOM 779 C CA . PHE A 1 104 ? -7.907 -2.610 -5.702 1.00 91.06 104 PHE A CA 1
ATOM 780 C C . PHE A 1 104 ? -7.583 -1.704 -4.514 1.00 91.06 104 PHE A C 1
ATOM 782 O O . PHE A 1 104 ? -8.398 -1.592 -3.607 1.00 91.06 104 PHE A O 1
ATOM 789 N N . ARG A 1 105 ? -6.456 -0.985 -4.555 1.00 89.56 105 ARG A N 1
ATOM 790 C CA . ARG A 1 105 ? -6.005 -0.092 -3.482 1.00 89.56 105 ARG A CA 1
ATOM 791 C C . ARG A 1 105 ? -7.001 1.026 -3.203 1.00 89.56 105 ARG A C 1
ATOM 793 O O . ARG A 1 105 ? -7.257 1.334 -2.045 1.00 89.56 105 ARG A O 1
ATOM 800 N N . LEU A 1 106 ? -7.610 1.599 -4.239 1.00 90.12 106 LEU A N 1
ATOM 801 C CA . LEU A 1 106 ? -8.656 2.605 -4.063 1.00 90.12 106 LEU A CA 1
ATOM 802 C C . LEU A 1 106 ? -9.886 2.032 -3.350 1.00 90.12 106 LEU A C 1
ATOM 804 O O . LEU A 1 106 ? -10.397 2.640 -2.412 1.00 90.12 106 LEU A O 1
ATOM 808 N N . SER A 1 107 ? -10.337 0.851 -3.768 1.00 92.38 107 SER A N 1
ATOM 809 C CA . SER A 1 107 ? -11.460 0.163 -3.124 1.00 92.38 107 SER A CA 1
ATOM 810 C C . SER A 1 107 ? -11.119 -0.212 -1.678 1.00 92.38 107 SER A C 1
ATOM 812 O O . SER A 1 107 ? -11.915 0.021 -0.771 1.00 92.38 107 SER A O 1
ATOM 814 N N . TRP A 1 108 ? -9.904 -0.714 -1.448 1.00 94.12 108 TRP A N 1
ATOM 815 C CA . TRP A 1 108 ? -9.387 -1.084 -0.133 1.00 94.12 108 TRP A CA 1
ATOM 816 C C . TRP A 1 108 ? -9.308 0.116 0.811 1.00 94.12 108 TRP A C 1
ATOM 818 O O . TRP A 1 108 ? -9.744 0.026 1.956 1.00 94.12 108 TRP A O 1
ATOM 828 N N . MET A 1 109 ? -8.853 1.265 0.311 1.00 93.00 109 MET A N 1
ATOM 829 C CA . MET A 1 109 ? -8.834 2.534 1.038 1.00 93.00 109 MET A CA 1
ATOM 830 C C . MET A 1 109 ? -10.243 2.982 1.447 1.00 93.00 109 MET A C 1
ATOM 832 O O . MET A 1 109 ? -10.432 3.404 2.585 1.00 93.00 109 MET A O 1
ATOM 836 N N . ILE A 1 110 ? -11.239 2.877 0.558 1.00 92.56 110 ILE A N 1
ATOM 837 C CA . ILE A 1 110 ? -12.634 3.220 0.888 1.00 92.56 110 ILE A CA 1
ATOM 838 C C . ILE A 1 110 ? -13.149 2.320 2.014 1.00 92.56 110 ILE A C 1
ATOM 840 O O . ILE A 1 110 ? -13.745 2.816 2.969 1.00 92.56 110 ILE A O 1
ATOM 844 N N . VAL A 1 111 ? -12.885 1.013 1.936 1.00 93.06 111 VAL A N 1
ATOM 845 C CA . VAL A 1 111 ? -13.258 0.071 2.999 1.00 93.06 111 VAL A CA 1
ATOM 846 C C . VAL A 1 111 ? -12.589 0.458 4.318 1.00 93.06 111 VAL A C 1
ATOM 848 O O . VAL A 1 111 ? -13.281 0.590 5.324 1.00 93.06 111 VAL A O 1
ATOM 851 N N . GLY A 1 112 ? -11.283 0.739 4.313 1.00 91.69 112 GLY A N 1
ATOM 852 C CA . GLY A 1 112 ? -10.552 1.184 5.502 1.00 91.69 112 GLY A CA 1
ATOM 853 C C . GLY A 1 112 ? -11.111 2.476 6.099 1.00 91.69 112 GLY A C 1
ATOM 854 O O . GLY A 1 112 ? -11.275 2.574 7.313 1.00 91.69 112 GLY A O 1
ATOM 855 N N . ALA A 1 113 ? -11.488 3.440 5.255 1.00 91.38 113 ALA A N 1
ATOM 856 C CA . ALA A 1 113 ? -12.117 4.684 5.686 1.00 91.38 113 ALA A CA 1
ATOM 857 C C . ALA A 1 113 ? -13.485 4.446 6.341 1.00 91.38 113 ALA A C 1
ATOM 859 O O . ALA A 1 113 ? -13.765 5.022 7.391 1.00 91.38 113 ALA A O 1
ATOM 860 N N . ILE A 1 114 ? -14.322 3.573 5.773 1.00 90.81 114 ILE A N 1
ATOM 861 C CA . ILE A 1 114 ? -15.622 3.216 6.360 1.00 90.81 114 ILE A CA 1
ATOM 862 C C . ILE A 1 114 ? -15.425 2.504 7.703 1.00 90.81 114 ILE A C 1
ATOM 864 O O . ILE A 1 114 ? -16.089 2.849 8.678 1.00 90.81 114 ILE A O 1
ATOM 868 N N . MET A 1 115 ? -14.492 1.550 7.777 1.00 90.12 115 MET A N 1
ATOM 869 C CA . MET A 1 115 ? -14.194 0.819 9.010 1.00 90.12 115 MET A CA 1
ATOM 870 C C . MET A 1 115 ? -13.687 1.758 10.112 1.00 90.12 115 MET A C 1
ATOM 872 O O . MET A 1 115 ? -14.160 1.710 11.248 1.00 90.12 115 MET A O 1
ATOM 876 N N . PHE A 1 116 ? -12.743 2.637 9.776 1.00 90.19 116 PHE A N 1
ATOM 877 C CA . PHE A 1 116 ? -12.107 3.522 10.741 1.00 90.19 116 PHE A CA 1
ATOM 878 C C . PHE A 1 116 ? -12.969 4.742 11.085 1.00 90.19 116 PHE A C 1
ATOM 880 O O . PHE A 1 116 ? -13.351 4.899 12.241 1.00 90.19 116 PHE A O 1
ATOM 887 N N . TRP A 1 117 ? -13.311 5.600 10.119 1.00 88.56 117 TRP A N 1
ATOM 888 C CA . TRP A 1 117 ? -14.086 6.819 10.388 1.00 88.56 117 TRP A CA 1
ATOM 889 C C . TRP A 1 117 ? -15.560 6.547 10.667 1.00 88.56 117 TRP A C 1
ATOM 891 O O . TRP A 1 117 ? -16.157 7.257 11.473 1.00 88.56 117 TRP A O 1
ATOM 901 N N . GLY A 1 118 ? -16.146 5.546 10.009 1.00 82.94 118 GLY A N 1
ATOM 902 C CA . GLY A 1 118 ? -17.567 5.236 10.154 1.00 82.94 118 GLY A CA 1
ATOM 903 C C . GLY A 1 118 ? -17.909 4.554 11.476 1.00 82.94 118 GLY A C 1
ATOM 904 O O . GLY A 1 118 ? -18.986 4.798 12.015 1.00 82.94 118 GLY A O 1
ATOM 905 N N . GLU A 1 119 ? -17.001 3.731 12.009 1.00 84.12 119 GLU A N 1
ATOM 906 C CA . GLU A 1 119 ? -17.278 2.892 13.178 1.00 84.12 119 GLU A CA 1
ATOM 907 C C . GLU A 1 119 ? -16.240 3.096 14.282 1.00 84.12 119 GLU A C 1
ATOM 909 O O . GLU A 1 119 ? -16.551 3.656 15.330 1.00 84.12 119 GLU A O 1
ATOM 914 N N . LEU A 1 120 ? -14.991 2.684 14.063 1.00 83.25 120 LEU A N 1
ATOM 915 C CA . LEU A 1 120 ? -14.020 2.530 15.153 1.00 83.25 120 LEU A CA 1
ATOM 916 C C . LEU A 1 120 ? -13.613 3.853 15.817 1.00 83.25 120 LEU A C 1
ATOM 918 O O . LEU A 1 120 ? -13.437 3.898 17.032 1.00 83.25 120 LEU A O 1
ATOM 922 N N . ASN A 1 121 ? -13.507 4.936 15.048 1.00 79.69 121 ASN A N 1
ATOM 923 C CA . ASN A 1 121 ? -13.160 6.262 15.557 1.00 79.69 121 ASN A CA 1
ATOM 924 C C . ASN A 1 121 ? -14.332 6.952 16.279 1.00 79.69 121 ASN A C 1
ATOM 926 O O . ASN A 1 121 ? -14.110 7.813 17.126 1.00 79.69 121 ASN A O 1
ATOM 930 N N . ALA A 1 122 ? -15.577 6.597 15.946 1.00 73.69 122 ALA A N 1
ATOM 931 C CA . ALA A 1 122 ? -16.769 7.138 16.600 1.00 73.69 122 ALA A CA 1
ATOM 932 C C . ALA A 1 122 ? -17.103 6.402 17.907 1.00 73.69 122 ALA A C 1
ATOM 934 O O . ALA A 1 122 ? -17.781 6.948 18.781 1.00 73.69 122 ALA A O 1
ATOM 935 N N . LEU A 1 123 ? -16.638 5.160 18.042 1.00 74.81 123 LEU A N 1
ATOM 936 C CA . LEU A 1 123 ? -16.904 4.335 19.206 1.00 74.81 123 LEU A CA 1
ATOM 937 C C . LEU A 1 123 ? -15.990 4.717 20.380 1.00 74.81 123 LEU A C 1
ATOM 939 O O . LEU A 1 123 ? -14.767 4.841 20.262 1.00 74.81 123 LEU A O 1
ATOM 943 N N . LYS A 1 124 ? -16.614 4.855 21.549 1.00 70.75 124 LYS A N 1
ATOM 944 C CA . LYS A 1 124 ? -15.934 5.063 22.826 1.00 70.75 124 LYS A CA 1
ATOM 945 C C . LYS A 1 124 ? -15.997 3.796 23.669 1.00 70.75 124 LYS A C 1
ATOM 947 O O . LYS A 1 124 ? -16.993 3.076 23.640 1.00 70.75 124 LYS A O 1
ATOM 952 N N . ASP A 1 125 ? -14.926 3.539 24.404 1.00 66.38 125 ASP A N 1
ATOM 953 C CA . ASP A 1 125 ? -14.837 2.457 25.377 1.00 66.38 125 ASP A CA 1
ATOM 954 C C . ASP A 1 125 ? -15.650 2.789 26.649 1.00 66.38 125 ASP A C 1
ATOM 956 O O . ASP A 1 125 ? -16.080 3.929 26.848 1.00 66.38 125 ASP A O 1
ATOM 960 N N . ALA A 1 126 ? -15.827 1.820 27.552 1.00 64.44 126 ALA A N 1
ATOM 961 C CA . ALA A 1 126 ? -16.533 1.950 28.830 1.00 64.44 126 ALA A CA 1
ATOM 962 C C . ALA A 1 126 ? -16.014 3.105 29.712 1.00 64.44 126 ALA A C 1
ATOM 964 O O . ALA A 1 126 ? -16.734 3.614 30.570 1.00 64.44 126 ALA A O 1
ATOM 965 N N . LYS A 1 127 ? -14.773 3.557 29.482 1.00 67.81 127 LYS A N 1
ATOM 966 C CA . LYS A 1 127 ? -14.147 4.718 30.138 1.00 67.81 127 LYS A CA 1
ATOM 967 C C . LYS A 1 127 ? -14.330 6.046 29.385 1.00 67.81 127 LYS A C 1
ATOM 969 O O . LYS A 1 127 ? -13.655 7.020 29.707 1.00 67.81 127 LYS A O 1
ATOM 974 N N . ASN A 1 128 ? -15.212 6.108 28.382 1.00 67.69 128 ASN A N 1
ATOM 975 C CA . ASN A 1 128 ? -15.415 7.257 27.484 1.00 67.69 128 ASN A CA 1
ATOM 976 C C . ASN A 1 128 ? -14.154 7.710 26.716 1.00 67.69 128 ASN A C 1
ATOM 978 O O . ASN A 1 128 ? -14.097 8.836 26.212 1.00 67.69 128 ASN A O 1
ATOM 982 N N . GLN A 1 129 ? -13.153 6.837 26.605 1.00 73.88 129 GLN A N 1
ATOM 983 C CA . GLN A 1 129 ? -11.958 7.052 25.791 1.00 73.88 129 GLN A CA 1
ATOM 984 C C . GLN A 1 129 ? -12.166 6.461 24.395 1.00 73.88 129 GLN A C 1
ATOM 986 O O . GLN A 1 129 ? -12.997 5.572 24.218 1.00 73.88 129 GLN A O 1
ATOM 991 N N . ASN A 1 130 ? -11.439 6.958 23.395 1.00 75.50 130 ASN A N 1
ATOM 992 C CA . ASN A 1 130 ? -11.465 6.354 22.062 1.00 75.50 130 ASN A CA 1
ATOM 993 C C . ASN A 1 130 ? -10.941 4.913 22.154 1.00 75.50 130 ASN A C 1
ATOM 995 O O . ASN A 1 130 ? -9.943 4.671 22.830 1.00 75.50 130 ASN A O 1
ATOM 999 N N . LEU A 1 131 ? -11.603 3.972 21.475 1.00 80.38 131 LEU A N 1
ATOM 1000 C CA . LEU A 1 131 ? -11.203 2.555 21.486 1.00 80.38 131 LEU A CA 1
ATOM 1001 C C . LEU A 1 131 ? -9.829 2.314 20.861 1.00 80.38 131 LEU A C 1
ATOM 1003 O O . LEU A 1 131 ? -9.135 1.365 21.220 1.00 80.38 131 LEU A O 1
ATOM 1007 N N . CYS A 1 132 ? -9.446 3.149 19.898 1.00 82.75 132 CYS A N 1
ATOM 1008 C CA . CYS A 1 132 ? -8.141 3.070 19.263 1.00 82.75 132 CYS A CA 1
ATOM 1009 C C . CYS A 1 132 ? -7.122 3.878 20.070 1.00 82.75 132 CYS A C 1
ATOM 1011 O O . CYS A 1 132 ? -7.393 5.014 20.470 1.00 82.75 132 CYS A O 1
ATOM 1013 N N . SER A 1 133 ? -5.925 3.311 20.252 1.00 83.81 133 SER A N 1
ATOM 1014 C CA . SER A 1 133 ? -4.778 4.039 20.799 1.00 83.81 133 SER A CA 1
ATOM 1015 C C . SER A 1 133 ? -4.564 5.352 20.038 1.00 83.81 133 SER A C 1
ATOM 1017 O O . SER A 1 133 ? -4.756 5.411 18.822 1.00 83.81 133 SER A O 1
ATOM 1019 N N . SER A 1 134 ? -4.134 6.404 20.741 1.00 83.56 134 SER A N 1
ATOM 1020 C CA . SER A 1 134 ? -3.866 7.718 20.135 1.00 83.56 134 SER A CA 1
ATOM 1021 C C . SER A 1 134 ? -2.894 7.615 18.949 1.00 83.56 134 SER A C 1
ATOM 1023 O O . SER A 1 134 ? -3.108 8.241 17.912 1.00 83.56 134 SER A O 1
ATOM 1025 N N . ALA A 1 135 ? -1.878 6.750 19.063 1.00 88.25 135 ALA A N 1
ATOM 1026 C CA . ALA A 1 135 ? -0.901 6.514 18.002 1.00 88.25 135 ALA A CA 1
ATOM 1027 C C . ALA A 1 135 ? -1.526 5.848 16.765 1.00 88.25 135 ALA A C 1
ATOM 1029 O O . ALA A 1 135 ? -1.334 6.331 15.651 1.00 88.25 135 ALA A O 1
ATOM 1030 N N . LEU A 1 136 ? -2.315 4.784 16.961 1.00 88.50 136 LEU A N 1
ATOM 1031 C CA . LEU A 1 136 ? -3.008 4.087 15.876 1.00 88.50 136 LEU A CA 1
ATOM 10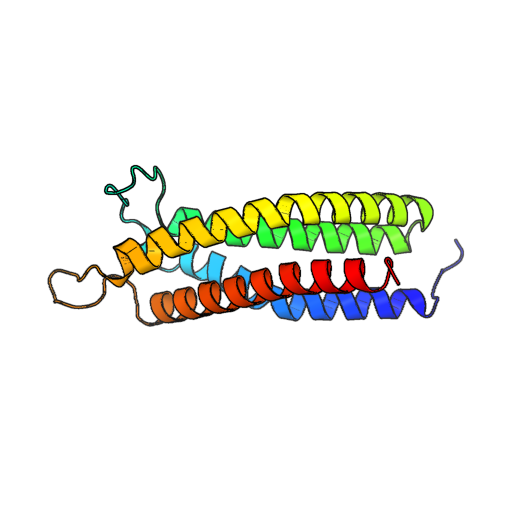32 C C . LEU A 1 136 ? -4.030 5.000 15.189 1.00 88.50 136 LEU A C 1
ATOM 1034 O O . LEU A 1 136 ? -4.103 5.040 13.966 1.00 88.50 136 LEU A O 1
ATOM 1038 N N . SER A 1 137 ? -4.799 5.762 15.971 1.00 89.56 137 SER A N 1
ATOM 1039 C CA . SER A 1 137 ? -5.788 6.699 15.435 1.00 89.56 137 SER A CA 1
ATOM 1040 C C . SER A 1 137 ? -5.117 7.783 14.588 1.00 89.56 137 SER A C 1
ATOM 1042 O O . SER A 1 137 ? -5.514 7.999 13.444 1.00 89.56 137 SER A O 1
ATOM 1044 N N . GLY A 1 138 ? -4.049 8.409 15.098 1.00 89.56 138 GLY A N 1
ATOM 1045 C CA . GLY A 1 138 ? -3.276 9.402 14.349 1.00 89.56 138 GLY A CA 1
ATOM 1046 C C . GLY A 1 138 ? -2.669 8.837 13.062 1.00 89.56 138 GLY A C 1
ATOM 1047 O O . GLY A 1 138 ? -2.742 9.481 12.015 1.00 89.56 138 GLY A O 1
ATOM 1048 N N . TYR A 1 139 ? -2.135 7.614 13.120 1.00 92.31 139 TYR A N 1
ATOM 1049 C CA . TYR A 1 139 ? -1.614 6.910 11.951 1.00 92.31 139 TYR A CA 1
ATOM 1050 C C . TYR A 1 139 ? -2.693 6.673 10.888 1.00 92.31 139 TYR A C 1
ATOM 1052 O O . TYR A 1 139 ? -2.518 7.076 9.740 1.00 92.31 139 TYR A O 1
ATOM 1060 N N . MET A 1 140 ? -3.828 6.085 11.274 1.00 92.69 140 MET A N 1
ATOM 1061 C CA . MET A 1 140 ? -4.939 5.796 10.363 1.00 92.69 140 MET A CA 1
ATOM 1062 C C . MET A 1 140 ? -5.488 7.067 9.711 1.00 92.69 140 MET A C 1
ATOM 1064 O O . MET A 1 140 ? -5.756 7.083 8.510 1.00 92.69 140 MET A O 1
ATOM 1068 N N . TRP A 1 141 ? -5.599 8.158 10.475 1.00 92.19 141 TRP A N 1
ATOM 1069 C CA . TRP A 1 141 ? -5.968 9.467 9.940 1.00 92.19 141 TRP A CA 1
ATOM 1070 C C . TRP A 1 141 ? -4.997 9.943 8.856 1.00 92.19 141 TRP A C 1
ATOM 1072 O O . TRP A 1 141 ? -5.431 10.318 7.765 1.00 92.19 141 TRP A O 1
ATOM 1082 N N . ALA A 1 142 ? -3.693 9.908 9.136 1.00 92.75 142 ALA A N 1
ATOM 1083 C CA . ALA A 1 142 ? -2.673 10.327 8.182 1.00 92.75 142 ALA A CA 1
ATOM 1084 C C . ALA A 1 142 ? -2.664 9.437 6.927 1.00 92.75 142 ALA A C 1
ATOM 1086 O O . ALA A 1 142 ? -2.704 9.958 5.812 1.00 92.75 142 ALA A O 1
ATOM 1087 N N . LEU A 1 143 ? -2.676 8.111 7.102 1.00 92.69 143 LEU A N 1
ATOM 1088 C CA . LEU A 1 143 ? -2.672 7.127 6.018 1.00 92.69 143 LEU A CA 1
ATOM 1089 C C . LEU A 1 143 ? -3.852 7.342 5.062 1.00 92.69 143 LEU A C 1
ATOM 1091 O O . LEU A 1 143 ? -3.653 7.419 3.849 1.00 92.69 143 LEU A O 1
ATOM 1095 N N . LEU A 1 144 ? -5.072 7.476 5.592 1.00 92.06 144 LEU A N 1
ATOM 1096 C CA . LEU A 1 144 ? -6.280 7.628 4.780 1.00 92.06 144 LEU A CA 1
ATOM 1097 C C . LEU A 1 144 ? -6.320 8.971 4.044 1.00 92.06 144 LEU A C 1
ATOM 1099 O O . LEU A 1 144 ? -6.646 8.998 2.858 1.00 92.06 144 LEU A O 1
ATOM 1103 N N . ILE A 1 145 ? -5.947 10.076 4.702 1.00 92.12 145 ILE A N 1
ATOM 1104 C CA . ILE A 1 145 ? -5.902 11.400 4.059 1.00 92.12 145 ILE A CA 1
ATOM 1105 C C . ILE A 1 145 ? -4.867 11.415 2.930 1.00 92.12 145 ILE A C 1
ATOM 1107 O O . ILE A 1 145 ? -5.185 11.818 1.810 1.00 92.12 145 ILE A O 1
ATOM 1111 N N . ILE A 1 146 ? -3.641 10.958 3.201 1.00 90.81 146 ILE A N 1
ATOM 1112 C CA . ILE A 1 146 ? -2.559 10.936 2.207 1.00 90.81 146 ILE A CA 1
ATOM 1113 C C . ILE A 1 146 ? -2.945 10.040 1.027 1.00 90.81 146 ILE A C 1
ATOM 1115 O O . ILE A 1 146 ? -2.769 10.436 -0.129 1.00 90.81 146 ILE A O 1
ATOM 1119 N N . SER A 1 147 ? -3.522 8.867 1.299 1.00 89.06 147 SER A N 1
ATOM 1120 C CA 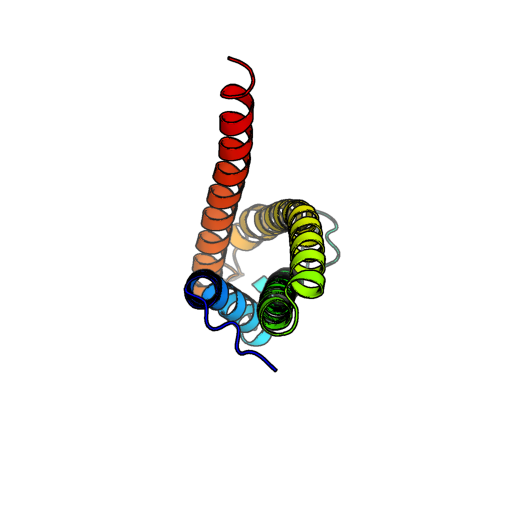. SER A 1 147 ? -3.981 7.943 0.257 1.00 89.06 147 SER A CA 1
ATOM 1121 C C . SER A 1 147 ? -5.088 8.561 -0.599 1.00 89.06 147 SER A C 1
ATOM 1123 O O . SER A 1 147 ? -5.038 8.466 -1.826 1.00 89.06 147 SER A O 1
ATOM 1125 N N . PHE A 1 148 ? -6.042 9.266 0.019 1.00 88.31 148 PHE A N 1
ATOM 1126 C CA . PHE A 1 148 ? -7.140 9.919 -0.693 1.00 88.31 148 PHE A CA 1
ATOM 1127 C C . PHE A 1 148 ? -6.642 11.042 -1.608 1.00 88.31 148 PHE A C 1
ATOM 1129 O O . PHE A 1 148 ? -7.001 11.099 -2.785 1.00 88.31 148 PHE A O 1
ATOM 1136 N N . ILE A 1 149 ? -5.761 11.901 -1.090 1.00 89.50 149 ILE A N 1
ATOM 1137 C CA . ILE A 1 149 ? -5.127 12.977 -1.859 1.00 89.50 149 ILE A CA 1
ATOM 1138 C C . ILE A 1 149 ? -4.333 12.395 -3.038 1.00 89.50 149 ILE A C 1
ATOM 1140 O O . ILE A 1 149 ? -4.469 12.860 -4.170 1.00 89.50 149 ILE A O 1
ATOM 1144 N N . SER A 1 150 ? -3.552 11.341 -2.798 1.00 86.56 150 SER A N 1
ATOM 1145 C CA . SER A 1 150 ? -2.740 10.690 -3.836 1.00 86.56 150 SER A CA 1
ATOM 1146 C C . SER A 1 150 ? -3.603 10.074 -4.941 1.00 86.56 150 SER A C 1
ATOM 1148 O O . SER A 1 150 ? -3.305 10.225 -6.131 1.00 86.56 150 SER A O 1
ATOM 1150 N N . ALA A 1 151 ? -4.710 9.424 -4.567 1.00 85.38 151 ALA A N 1
ATOM 1151 C CA . ALA A 1 151 ? -5.678 8.887 -5.517 1.00 85.38 151 ALA A CA 1
ATOM 1152 C C . ALA A 1 151 ? -6.317 10.000 -6.362 1.00 85.38 151 ALA A C 1
ATOM 1154 O O . ALA A 1 151 ? -6.410 9.870 -7.585 1.00 85.38 151 ALA A O 1
ATOM 1155 N N . PHE A 1 152 ? -6.700 11.115 -5.735 1.00 85.12 152 PHE A N 1
ATOM 1156 C CA . PHE A 1 152 ? -7.297 12.256 -6.425 1.00 85.12 152 PHE A CA 1
ATOM 1157 C C . PHE A 1 152 ? -6.345 12.879 -7.454 1.00 85.12 152 PHE A C 1
ATOM 1159 O O . PHE A 1 152 ? -6.724 13.064 -8.613 1.00 85.12 152 PHE A O 1
ATOM 1166 N N . PHE A 1 153 ? -5.089 13.141 -7.074 1.00 83.75 153 PHE A N 1
ATOM 1167 C CA . PHE A 1 153 ? -4.082 13.658 -8.007 1.00 83.75 153 PHE A CA 1
ATOM 1168 C C . 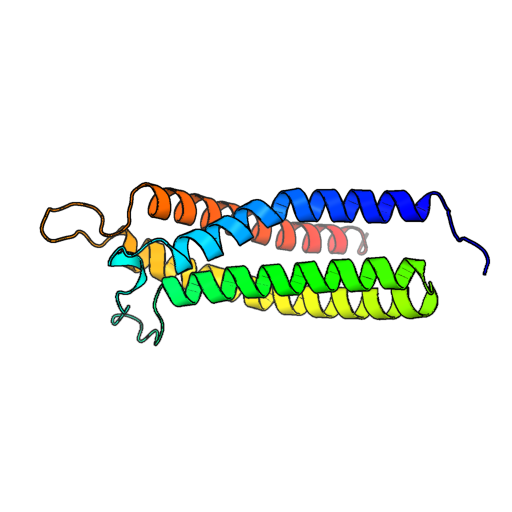PHE A 1 153 ? -3.848 12.712 -9.187 1.00 83.75 153 PHE A C 1
ATOM 1170 O O . PHE A 1 153 ? -3.789 13.163 -10.330 1.00 83.75 153 PHE A O 1
ATOM 1177 N N . SER A 1 154 ? -3.798 11.403 -8.935 1.00 79.75 154 SER A N 1
ATOM 1178 C CA . SER A 1 154 ? -3.614 10.397 -9.988 1.00 79.75 154 SER A CA 1
ATOM 1179 C C . SER A 1 154 ? -4.755 10.416 -11.017 1.00 79.75 154 SER A C 1
ATOM 1181 O O . SER A 1 154 ? -4.511 10.311 -12.220 1.00 79.75 154 SER A O 1
ATOM 1183 N N . MET A 1 155 ? -6.001 10.621 -10.575 1.00 75.94 155 MET A N 1
ATOM 1184 C CA . MET A 1 155 ? -7.153 10.755 -11.477 1.00 75.94 155 MET A CA 1
ATOM 1185 C C . MET A 1 155 ? -7.140 12.064 -12.276 1.00 75.94 155 MET A C 1
ATOM 1187 O O . MET A 1 155 ? -7.497 12.071 -13.456 1.00 75.94 155 MET A O 1
ATOM 1191 N N . CYS A 1 156 ? -6.742 13.172 -11.647 1.00 73.62 156 CYS A N 1
ATOM 1192 C CA . CYS A 1 156 ? -6.700 14.488 -12.286 1.00 73.62 156 CYS A CA 1
ATOM 1193 C C . CYS A 1 156 ? -5.609 14.573 -13.365 1.00 73.62 156 CYS A C 1
ATOM 1195 O O . CYS A 1 156 ? -5.881 15.058 -14.466 1.00 73.62 156 CYS A O 1
ATOM 1197 N N . SER A 1 157 ? -4.417 14.027 -13.108 1.00 72.50 157 SER A N 1
ATOM 1198 C CA . SER A 1 157 ? -3.307 14.011 -14.074 1.00 72.50 157 SER A CA 1
ATOM 1199 C C . SER A 1 157 ? -3.637 13.220 -15.346 1.00 72.50 157 SER A C 1
ATOM 1201 O O . SER A 1 157 ? -3.289 13.643 -16.447 1.00 72.50 157 SER A O 1
ATOM 1203 N N . GLY A 1 158 ? -4.395 12.122 -15.231 1.00 61.16 158 GLY A N 1
ATOM 1204 C CA . GLY A 1 158 ? -4.850 11.346 -16.392 1.00 61.16 158 GLY A CA 1
ATOM 1205 C C . GLY A 1 158 ? -5.843 12.091 -17.298 1.00 61.16 158 GLY A C 1
ATOM 1206 O O . GLY A 1 158 ? -5.942 11.785 -18.486 1.00 61.16 158 GLY A O 1
ATOM 1207 N N . ARG A 1 159 ? -6.573 13.084 -16.768 1.00 60.59 159 ARG A N 1
ATOM 1208 C CA . ARG A 1 159 ? -7.498 13.921 -17.555 1.00 60.59 159 ARG A CA 1
ATOM 1209 C C . ARG A 1 159 ? -6.788 15.066 -18.270 1.00 60.59 159 ARG A C 1
ATOM 1211 O O . ARG A 1 159 ? -7.181 15.390 -19.386 1.00 60.59 159 ARG A O 1
ATOM 1218 N N . ALA A 1 160 ? -5.755 15.645 -17.657 1.00 60.75 160 ALA A N 1
ATOM 1219 C CA . ALA A 1 160 ? -4.969 16.713 -18.273 1.00 60.75 160 ALA A CA 1
ATOM 1220 C C . ALA A 1 160 ? -4.227 16.209 -19.525 1.00 60.75 160 ALA A C 1
ATOM 1222 O O . ALA A 1 160 ? -4.334 16.820 -20.582 1.00 60.75 160 ALA A O 1
ATOM 1223 N N . ALA A 1 161 ? -3.611 15.022 -19.450 1.00 59.38 161 ALA A N 1
ATOM 1224 C CA . ALA A 1 161 ? -2.899 14.411 -20.577 1.00 59.38 161 ALA A CA 1
ATOM 1225 C C . ALA A 1 161 ? -3.797 14.080 -21.789 1.00 59.38 161 ALA A C 1
ATOM 1227 O O . ALA A 1 161 ? -3.323 14.067 -22.920 1.00 59.38 161 ALA A O 1
ATOM 1228 N N . LYS A 1 162 ? -5.098 13.827 -21.575 1.00 58.28 162 LYS A N 1
ATOM 1229 C CA . LYS A 1 162 ? -6.059 13.609 -22.673 1.00 58.28 162 LYS A CA 1
ATOM 1230 C C . LYS A 1 162 ? -6.490 14.901 -23.369 1.00 58.28 162 LYS A C 1
ATOM 1232 O O . LYS A 1 162 ? -6.938 14.830 -24.510 1.00 58.28 162 LYS A O 1
ATOM 1237 N N . ARG A 1 163 ? -6.397 16.054 -22.696 1.00 57.31 163 ARG A N 1
ATOM 1238 C CA . ARG A 1 163 ? -6.809 17.345 -23.265 1.00 57.31 163 ARG A CA 1
ATOM 1239 C C . ARG A 1 163 ? -5.771 17.868 -24.268 1.00 57.31 163 ARG A C 1
ATOM 1241 O O . ARG A 1 163 ? -6.177 18.255 -25.350 1.00 57.31 163 ARG A O 1
ATOM 1248 N N . ASP A 1 164 ? -4.475 17.730 -23.983 1.00 57.88 164 ASP A N 1
ATOM 1249 C CA . ASP A 1 164 ? -3.387 18.175 -24.883 1.00 57.88 164 ASP A CA 1
ATOM 1250 C C . ASP A 1 164 ? -3.237 17.351 -26.180 1.00 57.88 164 ASP A C 1
ATOM 1252 O O . ASP A 1 164 ? -2.549 17.775 -27.098 1.00 57.88 164 ASP A O 1
ATOM 1256 N N . GLN A 1 165 ? -3.848 16.164 -26.281 1.00 55.12 165 GLN A N 1
ATOM 1257 C CA . GLN A 1 165 ? -3.857 15.364 -27.521 1.00 55.12 165 GLN A CA 1
ATOM 1258 C C . GLN A 1 165 ? -5.059 15.656 -28.432 1.00 55.12 165 GLN A C 1
ATOM 1260 O O . GLN A 1 165 ? -5.180 15.037 -29.488 1.00 55.12 165 GLN A O 1
ATOM 1265 N N . SER A 1 166 ? -5.977 16.526 -27.998 1.00 53.91 166 SER A N 1
ATOM 1266 C CA . SER A 1 166 ? -7.205 16.857 -28.735 1.00 53.91 166 SER A CA 1
ATOM 1267 C C . SER A 1 166 ? -7.194 18.267 -29.343 1.00 53.91 166 SER A C 1
ATOM 1269 O O . SER A 1 166 ? -8.192 18.635 -29.962 1.00 53.91 166 SER A O 1
ATOM 1271 N N . ASP A 1 167 ? -6.093 19.009 -29.183 1.00 46.19 167 ASP A N 1
ATOM 1272 C CA . ASP A 1 167 ? -5.811 20.312 -29.805 1.00 46.19 167 ASP A CA 1
ATOM 1273 C C . ASP A 1 167 ? -4.665 20.171 -30.827 1.00 46.19 167 ASP A C 1
ATOM 1275 O O . ASP A 1 167 ? -4.686 20.902 -31.846 1.00 46.19 167 ASP A O 1
#

Radius of gyration: 19.77 Å; chains: 1; bounding box: 52×31×60 Å

Organism: NCBI:txid73025